Protein AF-0000000078513588 (afdb_homodimer)

Organism: Citrus clementina (NCBI:txid85681)

Secondary structure (DSSP, 8-state):
--EEEE-TT--HHHHHHHHHHHHHHS--GGGSTTSTT--S--HHHHHHHHHHHHHHHTT--GGGG-GGGTEEEESS-TTHHHHHHHH-/--EEEE-TT--HHHHHHHHHHHHHHS--GGGSTTSTT--S--HHHHHHHHHHHHHHHTT--GGGG-GGGTEEEESS-TTHHHHHHHH-

pLDDT: mean 95.06, std 8.1, range [49.72, 98.94]

InterPro domains:
  IPR012946 X8 domain [PF07983] (2-71)
  IPR012946 X8 domain [SM00768] (2-84)
  IPR044788 Carbohydrate-binding X8 domain-containing protein, plant [PTHR31044] (2-80)

Structure (mmCIF, N/CA/C/O backbone):
data_AF-0000000078513588-model_v1
#
loop_
_entity.id
_entity.type
_entity.pdbx_description
1 polymer 'X8 domain-containing protein'
#
loop_
_atom_site.group_PDB
_atom_site.id
_atom_site.type_symbol
_atom_site.label_atom_id
_atom_site.label_alt_id
_atom_site.label_comp_id
_atom_site.label_asym_id
_atom_site.label_entity_id
_atom_site.label_seq_id
_atom_site.pdbx_PDB_ins_code
_atom_site.Cartn_x
_atom_site.Cartn_y
_atom_site.Cartn_z
_atom_site.occupancy
_atom_site.B_iso_or_equiv
_atom_site.auth_seq_id
_atom_site.auth_comp_id
_atom_site.auth_asym_id
_atom_site.auth_atom_id
_atom_site.pdbx_PDB_model_num
ATOM 1 N N . ARG A 1 1 ? -15.133 1.295 8.703 1 92.31 1 ARG A N 1
ATOM 2 C CA . ARG A 1 1 ? -14.258 2.439 8.484 1 92.31 1 ARG A CA 1
ATOM 3 C C . ARG A 1 1 ? -13.305 2.186 7.316 1 92.31 1 ARG A C 1
ATOM 5 O O . ARG A 1 1 ? -12.914 1.044 7.07 1 92.31 1 ARG A O 1
ATOM 12 N N . THR A 1 2 ? -13.062 3.311 6.477 1 98.44 2 THR A N 1
ATOM 13 C CA . THR A 1 2 ? -12.18 3.141 5.328 1 98.44 2 THR A CA 1
ATOM 14 C C . THR A 1 2 ? -10.93 4.004 5.477 1 98.44 2 THR A C 1
ATOM 16 O O . THR A 1 2 ? -10.914 4.957 6.262 1 98.44 2 THR A O 1
ATOM 19 N N . TRP A 1 3 ? -9.898 3.631 4.852 1 98.81 3 TRP A N 1
ATOM 20 C CA . TRP A 1 3 ? -8.586 4.281 4.867 1 98.81 3 TRP A CA 1
ATOM 21 C C . TRP A 1 3 ? -8.094 4.543 3.445 1 98.81 3 TRP A C 1
ATOM 23 O O . TRP A 1 3 ? -8.625 3.984 2.484 1 98.81 3 TRP A O 1
ATOM 33 N N . CYS A 1 4 ? -7.129 5.391 3.359 1 98.94 4 CYS A N 1
ATOM 34 C CA . CYS A 1 4 ? -6.508 5.711 2.078 1 98.94 4 CYS A CA 1
ATOM 35 C C . CYS A 1 4 ? -5.023 5.363 2.086 1 98.94 4 CYS A C 1
ATOM 37 O O . CYS A 1 4 ? -4.258 5.926 2.869 1 98.94 4 CYS A O 1
ATOM 39 N N . ILE A 1 5 ? -4.625 4.422 1.215 1 98.81 5 ILE A N 1
ATOM 40 C CA . ILE A 1 5 ? -3.262 3.902 1.166 1 98.81 5 ILE A CA 1
ATOM 41 C C . ILE A 1 5 ? -2.643 4.203 -0.197 1 98.81 5 ILE A C 1
ATOM 43 O O . ILE A 1 5 ? -3.32 4.125 -1.225 1 98.81 5 ILE A O 1
ATOM 47 N N . ALA A 1 6 ? -1.337 4.508 -0.139 1 98.75 6 ALA A N 1
ATOM 48 C CA . ALA A 1 6 ? -0.65 4.707 -1.413 1 98.75 6 ALA A CA 1
ATOM 49 C C . ALA A 1 6 ? -0.592 3.408 -2.213 1 98.75 6 ALA A C 1
ATOM 51 O O . ALA A 1 6 ? -0.353 2.336 -1.652 1 98.75 6 ALA A O 1
ATOM 52 N N . ASN A 1 7 ? -0.869 3.523 -3.473 1 98.62 7 ASN A N 1
ATOM 53 C CA . ASN A 1 7 ? -0.755 2.408 -4.41 1 98.62 7 ASN A CA 1
ATOM 54 C C . ASN A 1 7 ? 0.693 1.956 -4.566 1 98.62 7 ASN A C 1
ATOM 56 O O . ASN A 1 7 ? 1.575 2.77 -4.848 1 98.62 7 ASN A O 1
ATOM 60 N N . PRO A 1 8 ? 0.99 0.649 -4.434 1 98 8 PRO A N 1
ATOM 61 C CA . PRO A 1 8 ? 2.357 0.144 -4.57 1 98 8 PRO A CA 1
ATOM 62 C C . PRO A 1 8 ? 2.926 0.343 -5.973 1 98 8 PRO A C 1
ATOM 64 O O . PRO A 1 8 ? 4.133 0.204 -6.18 1 98 8 PRO A O 1
ATOM 67 N N . LEU A 1 9 ? 2.068 0.695 -6.898 1 97.06 9 LEU A N 1
ATOM 68 C CA . LEU A 1 9 ? 2.506 0.933 -8.273 1 97.06 9 LEU A CA 1
ATOM 69 C C . LEU A 1 9 ? 2.994 2.367 -8.445 1 97.06 9 LEU A C 1
ATOM 71 O O . LEU A 1 9 ? 3.582 2.707 -9.477 1 97.06 9 LEU A O 1
ATOM 75 N N . THR A 1 10 ? 2.795 3.15 -7.438 1 95.25 10 THR A N 1
ATOM 76 C CA . THR A 1 10 ? 3.121 4.57 -7.539 1 95.25 10 THR A CA 1
ATOM 77 C C . THR A 1 10 ? 4.633 4.781 -7.523 1 95.25 10 THR A C 1
ATOM 79 O O . THR A 1 10 ? 5.336 4.199 -6.695 1 95.25 10 THR A O 1
ATOM 82 N N . ASN A 1 11 ? 5.141 5.594 -8.438 1 93.06 11 ASN A N 1
ATOM 83 C CA . ASN A 1 11 ? 6.574 5.863 -8.453 1 93.06 11 ASN A CA 1
ATOM 84 C C . ASN A 1 11 ? 6.98 6.832 -7.348 1 93.06 11 ASN A C 1
ATOM 86 O O . ASN A 1 11 ? 6.129 7.516 -6.773 1 93.06 11 ASN A O 1
ATOM 90 N N . ILE A 1 12 ? 8.297 6.914 -7.117 1 95.62 12 ILE A N 1
ATOM 91 C CA . ILE A 1 12 ? 8.836 7.648 -5.977 1 95.62 12 ILE A CA 1
ATOM 92 C C . ILE A 1 12 ? 8.484 9.133 -6.109 1 95.62 12 ILE A C 1
ATOM 94 O O . ILE A 1 12 ? 8.125 9.781 -5.125 1 95.62 12 ILE A O 1
ATOM 98 N N . SER A 1 13 ? 8.562 9.672 -7.316 1 96.38 13 SER A N 1
ATOM 99 C CA . SER A 1 13 ? 8.266 11.086 -7.52 1 96.38 13 SER A CA 1
ATOM 100 C C . SER A 1 13 ? 6.824 11.406 -7.152 1 96.38 13 SER A C 1
ATOM 102 O O . SER A 1 13 ? 6.555 12.414 -6.488 1 96.38 13 SER A O 1
ATOM 104 N N . ALA A 1 14 ? 5.945 10.547 -7.574 1 95.94 14 ALA A N 1
ATOM 105 C CA . ALA A 1 14 ? 4.535 10.75 -7.258 1 95.94 14 ALA A CA 1
ATOM 106 C C . ALA A 1 14 ? 4.277 10.586 -5.762 1 95.94 14 ALA A C 1
ATOM 108 O O . ALA A 1 14 ? 3.463 11.312 -5.184 1 95.94 14 ALA A O 1
ATOM 109 N N . LEU A 1 15 ? 4.934 9.641 -5.125 1 97.94 15 LEU A N 1
ATOM 110 C CA . LEU A 1 15 ? 4.797 9.445 -3.686 1 97.94 15 LEU A CA 1
ATOM 111 C C . LEU A 1 15 ? 5.203 10.711 -2.93 1 97.94 15 LEU A C 1
ATOM 113 O O . LEU A 1 15 ? 4.508 11.133 -2.004 1 97.94 15 LEU A O 1
ATOM 117 N N . LEU A 1 16 ? 6.316 11.281 -3.355 1 98.44 16 LEU A N 1
ATOM 118 C CA . LEU A 1 16 ? 6.812 12.484 -2.699 1 98.44 16 LEU A CA 1
ATOM 119 C C . LEU A 1 16 ? 5.867 13.664 -2.938 1 98.44 16 LEU A C 1
ATOM 121 O O . LEU A 1 16 ? 5.648 14.477 -2.039 1 98.44 16 LEU A O 1
ATOM 125 N N . GLY A 1 17 ? 5.297 13.734 -4.117 1 98.62 17 GLY A N 1
ATOM 126 C CA . GLY A 1 17 ? 4.293 14.75 -4.391 1 98.62 17 GLY A CA 1
ATOM 127 C C . GLY A 1 17 ? 3.047 14.602 -3.537 1 98.62 17 GLY A C 1
ATOM 128 O O . GLY A 1 17 ? 2.518 15.594 -3.029 1 98.62 17 GLY A O 1
ATOM 129 N N . ASN A 1 18 ? 2.545 13.414 -3.41 1 98.75 18 ASN A N 1
ATOM 130 C CA . ASN A 1 18 ? 1.398 13.133 -2.553 1 98.75 18 ASN A CA 1
ATOM 131 C C . ASN A 1 18 ? 1.668 13.539 -1.105 1 98.75 18 ASN A C 1
ATOM 133 O O . ASN A 1 18 ? 0.799 14.109 -0.444 1 98.75 18 ASN A O 1
ATOM 137 N N . LEU A 1 19 ? 2.865 13.148 -0.677 1 98.81 19 LEU A N 1
ATOM 138 C CA . LEU A 1 19 ? 3.291 13.477 0.68 1 98.81 19 LEU A CA 1
ATOM 139 C C . LEU A 1 19 ? 3.262 14.977 0.914 1 98.81 19 LEU A C 1
ATOM 141 O O . LEU A 1 19 ? 2.695 15.445 1.903 1 98.81 19 LEU A O 1
ATOM 145 N N . ASP A 1 20 ? 3.834 15.695 0.016 1 98.81 20 ASP A N 1
ATOM 146 C CA . ASP A 1 20 ? 3.879 17.156 0.116 1 98.81 20 ASP A CA 1
ATOM 147 C C . ASP A 1 20 ? 2.471 17.75 0.121 1 98.81 20 ASP A C 1
ATOM 149 O O . ASP A 1 20 ? 2.162 18.609 0.937 1 98.81 20 ASP A O 1
ATOM 153 N N . PHE A 1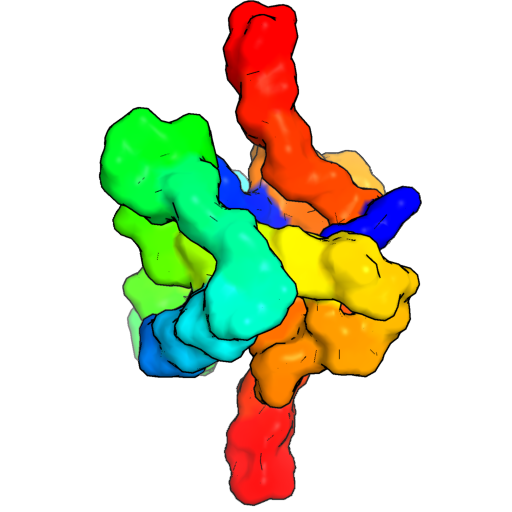 21 ? 1.704 17.312 -0.76 1 98.88 21 PHE A N 1
ATOM 154 C CA . PHE A 1 21 ? 0.34 17.828 -0.862 1 98.88 21 PHE A CA 1
ATOM 155 C C . PHE A 1 21 ? -0.425 17.578 0.434 1 98.88 21 PHE A C 1
ATOM 157 O O . PHE A 1 21 ? -0.991 18.516 1.01 1 98.88 21 PHE A O 1
ATOM 164 N N . ALA A 1 22 ? -0.45 16.344 0.821 1 98.88 22 ALA A N 1
ATOM 165 C CA . ALA A 1 22 ? -1.2 15.984 2.023 1 98.88 22 ALA A CA 1
ATOM 166 C C . ALA A 1 22 ? -0.697 16.766 3.232 1 98.88 22 ALA A C 1
ATOM 168 O O . ALA A 1 22 ? -1.493 17.312 4.008 1 98.88 22 ALA A O 1
ATOM 169 N N . CYS A 1 23 ? 0.574 16.844 3.318 1 98.88 23 CYS A N 1
ATOM 170 C CA . CYS A 1 23 ? 1.158 17.469 4.5 1 98.88 23 CYS A CA 1
ATOM 171 C C . CYS A 1 23 ? 0.99 18.984 4.453 1 98.88 23 CYS A C 1
ATOM 173 O O . CYS A 1 23 ? 1.145 19.656 5.473 1 98.88 23 CYS A O 1
ATOM 175 N N . SER A 1 24 ? 0.647 19.547 3.332 1 98.81 24 SER A N 1
ATOM 176 C CA . SER A 1 24 ? 0.31 20.969 3.258 1 98.81 24 SER A CA 1
ATOM 177 C C . SER A 1 24 ? -1.093 21.234 3.795 1 98.81 24 SER A C 1
ATOM 179 O O . SER A 1 24 ? -1.456 22.375 4.059 1 98.81 24 SER A O 1
ATOM 181 N N . HIS A 1 25 ? -1.86 20.172 4.008 1 98.75 25 HIS A N 1
ATOM 182 C CA . HIS A 1 25 ? -3.244 20.312 4.449 1 98.75 25 HIS A CA 1
ATOM 183 C C . HIS A 1 25 ? -3.43 19.781 5.867 1 98.75 25 HIS A C 1
ATOM 185 O O . HIS A 1 25 ? -4.379 20.156 6.555 1 98.75 25 HIS A O 1
ATOM 191 N N . VAL A 1 26 ? -2.531 18.891 6.242 1 98.75 26 VAL A N 1
ATOM 192 C CA . VAL A 1 26 ? -2.633 18.297 7.57 1 98.75 26 VAL A CA 1
ATOM 193 C C . VAL A 1 26 ? -1.26 18.281 8.242 1 98.75 26 VAL A C 1
ATOM 195 O O . VAL A 1 26 ? -0.237 18.453 7.57 1 98.75 26 VAL A O 1
ATOM 198 N N . ASP A 1 27 ? -1.284 18.094 9.562 1 98.44 27 ASP A N 1
ATOM 199 C CA . ASP A 1 27 ? -0.041 18.047 10.328 1 98.44 27 ASP A CA 1
ATOM 200 C C . ASP A 1 27 ? 0.625 16.688 10.203 1 98.44 27 ASP A C 1
ATOM 202 O O . ASP A 1 27 ? 0.133 15.695 10.75 1 98.44 27 ASP A O 1
ATOM 206 N N . CYS A 1 28 ? 1.817 16.688 9.547 1 98.5 28 CYS A N 1
ATOM 207 C CA . CYS A 1 28 ? 2.51 15.43 9.312 1 98.5 28 CYS A CA 1
ATOM 208 C C . CYS A 1 28 ? 3.703 15.281 10.25 1 98.5 28 CYS A C 1
ATOM 210 O O . CYS A 1 28 ? 4.672 14.594 9.922 1 98.5 28 CYS A O 1
ATOM 212 N N . GLN A 1 29 ? 3.67 15.773 11.406 1 98.06 29 GLN A N 1
ATOM 213 C CA . GLN A 1 29 ? 4.754 15.75 12.383 1 98.06 29 GLN A CA 1
ATOM 214 C C . GLN A 1 29 ? 5.117 14.312 12.766 1 98.06 29 GLN A C 1
ATOM 216 O O . GLN A 1 29 ? 6.289 14.008 12.992 1 98.06 29 GLN A O 1
ATOM 221 N N . LEU A 1 30 ? 4.18 13.383 12.781 1 97.31 30 LEU A N 1
ATOM 222 C CA . LEU A 1 30 ? 4.352 12.031 13.312 1 97.31 30 LEU A CA 1
ATOM 223 C C . LEU A 1 30 ? 5.266 11.211 12.406 1 97.31 30 LEU A C 1
ATOM 225 O O . LEU A 1 30 ? 5.762 10.156 12.82 1 97.31 30 LEU A O 1
ATOM 229 N N . ILE A 1 31 ? 5.5 11.742 11.172 1 97.75 31 ILE A N 1
ATOM 230 C CA . ILE A 1 31 ? 6.371 10.961 10.297 1 97.75 31 ILE A CA 1
ATOM 231 C C . ILE A 1 31 ? 7.734 11.641 10.188 1 97.75 31 ILE A C 1
ATOM 233 O O . ILE A 1 31 ? 8.531 11.305 9.312 1 97.75 31 ILE A O 1
ATOM 237 N N . GLN A 1 32 ? 7.98 12.57 11.016 1 97.25 32 GLN A N 1
ATOM 238 C CA . GLN A 1 32 ? 9.312 13.156 11.102 1 97.25 32 GLN A CA 1
ATOM 239 C C . GLN A 1 32 ? 10.258 12.258 11.891 1 97.25 32 GLN A C 1
ATOM 241 O O . GLN A 1 32 ? 9.812 11.461 12.719 1 97.25 32 GLN A O 1
ATOM 246 N N . GLN A 1 33 ? 11.625 12.336 11.516 1 96.75 33 GLN A N 1
ATOM 247 C CA . GLN A 1 33 ? 12.625 11.539 12.227 1 96.75 33 GLN A CA 1
ATOM 248 C C . GLN A 1 33 ? 12.5 11.734 13.742 1 96.75 33 GLN A C 1
ATOM 250 O O . GLN A 1 33 ? 12.383 12.859 14.219 1 96.75 33 GLN A O 1
ATOM 255 N N . GLY A 1 34 ? 12.4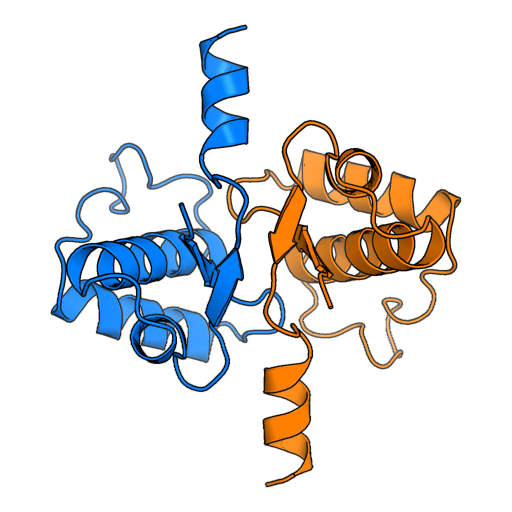61 10.578 14.43 1 96.38 34 GLY A N 1
ATOM 256 C CA . GLY A 1 34 ? 12.359 10.656 15.883 1 96.38 34 GLY A CA 1
ATOM 257 C C . GLY A 1 34 ? 10.938 10.523 16.391 1 96.38 34 GLY A C 1
ATOM 258 O O . GLY A 1 34 ? 10.711 10.367 17.594 1 96.38 34 GLY A O 1
ATOM 259 N N . CYS A 1 35 ? 9.93 10.477 15.539 1 97.06 35 CYS A N 1
ATOM 260 C CA . CYS A 1 35 ? 8.531 10.391 15.938 1 97.06 35 CYS A CA 1
ATOM 261 C C . CYS A 1 35 ? 7.973 9 15.664 1 97.06 35 CYS A C 1
ATOM 263 O O . CYS A 1 35 ? 8.648 8.164 15.055 1 97.06 35 CYS A O 1
ATOM 265 N N . SER A 1 36 ? 6.777 8.664 16.047 1 92.69 36 SER A N 1
ATOM 266 C CA . SER A 1 36 ? 6.246 7.312 16.188 1 92.69 36 SER A CA 1
ATOM 267 C C . SER A 1 36 ? 5.953 6.68 14.836 1 92.69 36 SER A C 1
ATOM 269 O O . SER A 1 36 ? 5.977 5.457 14.703 1 92.69 36 SER A O 1
ATOM 271 N N . CYS A 1 37 ? 5.641 7.512 13.875 1 94.38 37 CYS A N 1
ATOM 272 C CA . CYS A 1 37 ? 5.234 6.938 12.594 1 94.38 37 CYS A CA 1
ATOM 273 C C . CYS A 1 37 ? 6.309 7.145 11.539 1 94.38 37 CYS A C 1
ATOM 275 O O . CYS A 1 37 ? 6.047 7 10.344 1 94.38 37 CYS A O 1
ATOM 277 N N . PHE A 1 38 ? 7.57 7.367 12.055 1 96.25 38 PHE A N 1
ATOM 278 C CA . PHE A 1 38 ? 8.688 7.598 11.141 1 96.25 38 PHE A CA 1
ATOM 279 C C . PHE A 1 38 ? 9.133 6.297 10.484 1 96.25 38 PHE A C 1
ATOM 281 O O . PHE A 1 38 ? 9.531 6.293 9.312 1 96.25 38 PHE A O 1
ATOM 288 N N . TYR A 1 39 ? 8.984 5.199 11.234 1 93.88 39 TYR A N 1
ATOM 289 C CA . TYR A 1 39 ? 9.406 3.914 10.695 1 93.88 39 TYR A CA 1
ATOM 290 C C . TYR A 1 39 ? 8.211 3.113 10.188 1 93.88 39 TYR A C 1
ATOM 292 O O . TYR A 1 39 ? 7.141 3.137 10.797 1 93.88 39 TYR A O 1
ATOM 300 N N . PRO A 1 40 ? 8.352 2.221 9.148 1 95.56 40 PRO A N 1
ATOM 301 C CA . PRO A 1 40 ? 9.547 2.125 8.312 1 95.56 40 PRO A CA 1
ATOM 302 C C . PRO A 1 40 ? 9.852 3.416 7.559 1 95.56 40 PRO A C 1
ATOM 304 O O . PRO A 1 40 ? 8.93 4.137 7.168 1 95.56 40 PRO A O 1
ATOM 307 N N . ASN A 1 41 ? 11.148 3.764 7.371 1 96.19 41 ASN A N 1
ATOM 308 C CA . ASN A 1 41 ? 11.586 4.965 6.664 1 96.19 41 ASN A CA 1
ATOM 309 C C . ASN A 1 41 ? 11.625 4.746 5.156 1 96.19 41 ASN A C 1
ATOM 311 O O . ASN A 1 41 ? 12.695 4.66 4.559 1 96.19 41 ASN A O 1
ATOM 315 N N . THR A 1 42 ? 10.43 4.699 4.586 1 96.75 42 THR A N 1
ATOM 316 C CA . THR A 1 42 ? 10.242 4.535 3.148 1 96.75 42 THR A CA 1
ATOM 317 C C . THR A 1 42 ? 9.25 5.562 2.609 1 96.75 42 THR A C 1
ATOM 319 O O . THR A 1 42 ? 8.336 5.98 3.32 1 96.75 42 THR A O 1
ATOM 322 N N . PRO A 1 43 ? 9.375 5.922 1.315 1 97.56 43 PRO A N 1
ATOM 323 C CA . PRO A 1 43 ? 8.438 6.898 0.75 1 97.56 43 PRO A CA 1
ATOM 324 C C . PRO A 1 43 ? 6.996 6.41 0.763 1 97.56 43 PRO A C 1
ATOM 326 O O . PRO A 1 43 ? 6.078 7.184 1.045 1 97.56 43 PRO A O 1
ATOM 329 N N . ILE A 1 44 ? 6.781 5.109 0.539 1 98.38 44 ILE A N 1
ATOM 330 C CA . ILE A 1 44 ? 5.414 4.617 0.424 1 98.38 44 ILE A CA 1
ATOM 331 C C . ILE A 1 44 ? 4.75 4.605 1.8 1 98.38 44 ILE A C 1
ATOM 333 O O . ILE A 1 44 ? 3.551 4.871 1.921 1 98.38 44 ILE A O 1
ATOM 337 N N . HIS A 1 45 ? 5.422 4.266 2.824 1 98.25 45 HIS A N 1
ATOM 338 C CA . HIS A 1 45 ? 4.859 4.328 4.168 1 98.25 45 HIS A CA 1
ATOM 339 C C . HIS A 1 45 ? 4.492 5.762 4.543 1 98.25 45 HIS A C 1
ATOM 341 O O . HIS A 1 45 ? 3.383 6.02 5.016 1 98.25 45 HIS A O 1
ATOM 347 N N . HIS A 1 46 ? 5.449 6.727 4.324 1 98.69 46 HIS A N 1
ATOM 348 C CA . HIS A 1 46 ? 5.211 8.117 4.695 1 98.69 46 HIS A CA 1
ATOM 349 C C . HIS A 1 46 ? 4.078 8.719 3.869 1 98.69 46 HIS A C 1
ATOM 351 O O . HIS A 1 46 ? 3.234 9.445 4.402 1 98.69 46 HIS A O 1
ATOM 357 N N . ALA A 1 47 ? 4.07 8.391 2.639 1 98.81 47 ALA A N 1
ATOM 358 C CA . ALA A 1 47 ? 2.982 8.859 1.785 1 98.81 47 ALA A CA 1
ATOM 359 C C . ALA A 1 47 ? 1.642 8.289 2.232 1 98.81 47 ALA A C 1
ATOM 361 O O . ALA A 1 47 ? 0.642 9.008 2.303 1 98.81 47 ALA A O 1
ATOM 362 N N . SER A 1 48 ? 1.594 7 2.537 1 98.88 48 SER A N 1
ATOM 363 C CA . SER A 1 48 ? 0.355 6.363 2.969 1 98.88 48 SER A CA 1
ATOM 364 C C . SER A 1 48 ? -0.176 6.996 4.25 1 98.88 48 SER A C 1
ATOM 366 O O . SER A 1 48 ? -1.382 7.207 4.391 1 98.88 48 SER A O 1
ATOM 368 N N . PHE A 1 49 ? 0.748 7.289 5.156 1 98.62 49 PHE A N 1
ATOM 369 C CA . PHE A 1 49 ? 0.347 7.938 6.402 1 98.62 49 PHE A CA 1
ATOM 370 C C . PHE A 1 49 ? -0.308 9.281 6.125 1 98.62 49 PHE A C 1
ATOM 372 O O . PHE A 1 49 ? -1.408 9.555 6.609 1 98.62 49 PHE A O 1
ATOM 379 N N . ALA A 1 50 ? 0.37 10.078 5.383 1 98.88 50 ALA A N 1
ATOM 380 C CA . ALA A 1 50 ? -0.091 11.43 5.098 1 98.88 50 ALA A CA 1
ATOM 381 C C . ALA A 1 50 ? -1.402 11.414 4.316 1 98.88 50 ALA A C 1
ATOM 383 O O . ALA A 1 50 ? -2.328 12.164 4.629 1 98.88 50 ALA A O 1
ATOM 384 N N . MET A 1 51 ? -1.457 10.555 3.334 1 98.88 51 MET A N 1
ATOM 385 C CA . MET A 1 51 ? -2.65 10.43 2.502 1 98.88 51 MET A CA 1
ATOM 386 C C . MET A 1 51 ? -3.85 9.992 3.336 1 98.88 51 MET A C 1
ATOM 388 O O . MET A 1 51 ? -4.957 10.5 3.154 1 98.88 51 MET A O 1
ATOM 392 N N . ASN A 1 52 ? -3.611 9.047 4.199 1 98.88 52 ASN A N 1
ATOM 393 C CA . ASN A 1 52 ? -4.703 8.586 5.055 1 98.88 52 ASN A CA 1
ATOM 394 C C . ASN A 1 52 ? -5.148 9.672 6.027 1 98.88 52 ASN A C 1
ATOM 396 O O . ASN A 1 52 ? -6.34 9.82 6.293 1 98.88 52 ASN A O 1
ATOM 400 N N . LEU A 1 53 ? -4.137 10.383 6.621 1 98.69 53 LEU A N 1
ATOM 401 C CA . LEU A 1 53 ? -4.484 11.484 7.512 1 98.69 53 LEU A CA 1
ATOM 402 C C . LEU A 1 53 ? -5.352 12.516 6.797 1 98.69 53 LEU A C 1
ATOM 404 O O . LEU A 1 53 ? -6.383 12.945 7.324 1 98.69 53 LEU A O 1
ATOM 408 N N . TYR A 1 54 ? -4.98 12.922 5.652 1 98.88 54 TYR A N 1
ATOM 409 C CA . TYR A 1 54 ? -5.75 13.844 4.824 1 98.88 54 TYR A CA 1
ATOM 410 C C . TYR A 1 54 ? -7.152 13.312 4.57 1 98.88 54 TYR A C 1
ATOM 412 O O . TYR A 1 54 ? -8.141 14.023 4.762 1 98.88 54 TYR A O 1
ATOM 420 N N . PHE A 1 55 ? -7.215 12.078 4.129 1 98.94 55 PHE A N 1
ATOM 421 C CA . PHE A 1 55 ? -8.453 11.391 3.805 1 98.94 55 PHE A CA 1
ATOM 422 C C . PHE A 1 55 ? -9.414 11.406 4.992 1 98.94 55 PHE A C 1
ATOM 424 O O . PHE A 1 55 ? -10.602 11.695 4.84 1 98.94 55 PHE A O 1
ATOM 431 N N . GLN A 1 56 ? -8.844 11.086 6.152 1 98.5 56 GLN A N 1
ATOM 432 C CA . GLN A 1 56 ? -9.656 11.062 7.359 1 98.5 56 GLN A CA 1
ATOM 433 C C . GLN A 1 56 ? -10.188 12.461 7.695 1 98.5 56 GLN A C 1
ATOM 435 O O . GLN A 1 56 ? -11.367 12.625 7.996 1 98.5 56 GLN A O 1
ATOM 440 N N . VAL A 1 57 ? -9.289 13.469 7.652 1 98.56 57 VAL A N 1
ATOM 441 C CA . VAL A 1 57 ? -9.609 14.828 8.07 1 98.56 57 VAL A CA 1
ATOM 442 C C . VAL A 1 57 ? -10.625 15.438 7.105 1 98.56 57 VAL A C 1
ATOM 444 O O . VAL A 1 57 ? -11.5 16.203 7.516 1 98.56 57 VAL A O 1
ATOM 447 N N . MET A 1 58 ? -10.648 15.047 5.855 1 98.38 58 MET A N 1
ATOM 448 C CA . MET A 1 58 ? -11.484 15.664 4.828 1 98.38 58 MET A CA 1
ATOM 449 C C . MET A 1 58 ? -12.844 14.977 4.746 1 98.38 58 MET A C 1
ATOM 451 O O . MET A 1 58 ? -13.688 15.359 3.932 1 98.38 58 MET A O 1
ATOM 455 N N . GLY A 1 59 ? -13 13.859 5.461 1 97.69 59 GLY A N 1
ATOM 456 C CA . GLY A 1 59 ? -14.328 13.281 5.574 1 97.69 59 GLY A CA 1
ATOM 457 C C . GLY A 1 59 ? -14.477 11.961 4.84 1 97.69 59 GLY A C 1
ATOM 458 O O . GLY A 1 59 ? -15.594 11.492 4.609 1 97.69 59 GLY A O 1
ATOM 459 N N . ARG A 1 60 ? -13.531 11.414 4.207 1 97.88 60 ARG A N 1
ATOM 460 C CA . ARG A 1 60 ? -13.422 10.055 3.684 1 97.88 60 ARG A CA 1
ATOM 461 C C . ARG A 1 60 ? -14.273 9.883 2.432 1 97.88 60 ARG A C 1
ATOM 463 O O . ARG A 1 60 ? -14.852 8.82 2.213 1 97.88 60 ARG A O 1
ATOM 470 N N . HIS A 1 61 ? -14.445 11 1.702 1 97.5 61 HIS A N 1
ATOM 471 C CA . HIS A 1 61 ? -15.016 10.812 0.372 1 97.5 61 HIS A CA 1
ATOM 472 C C . HIS A 1 61 ? -13.984 10.242 -0.597 1 97.5 61 HIS A C 1
ATOM 474 O O . HIS A 1 61 ? -12.789 10.523 -0.475 1 97.5 61 HIS A O 1
ATOM 480 N N . SER A 1 62 ? -14.523 9.43 -1.563 1 97.25 62 SER A N 1
ATOM 481 C CA . SER A 1 62 ? -13.617 8.758 -2.492 1 97.25 62 SER A CA 1
ATOM 482 C C . SER A 1 62 ? -12.727 9.758 -3.217 1 97.25 62 SER A C 1
ATOM 484 O O . SER A 1 62 ? -11.57 9.461 -3.541 1 97.25 62 SER A O 1
ATOM 486 N N . SER A 1 63 ? -13.266 10.93 -3.42 1 97.5 63 SER A N 1
ATOM 487 C CA . SER A 1 63 ? -12.523 11.961 -4.133 1 97.5 63 SER A CA 1
ATOM 488 C C . SER A 1 63 ? -11.305 12.414 -3.338 1 97.5 63 SER A C 1
ATOM 490 O O . SER A 1 63 ? -10.32 12.891 -3.912 1 97.5 63 SER A O 1
ATOM 492 N N . HIS A 1 64 ? -11.273 12.281 -1.96 1 98.5 64 HIS A N 1
ATOM 493 C CA . HIS A 1 64 ? -10.164 12.703 -1.106 1 98.5 64 HIS A CA 1
ATOM 494 C C . HIS A 1 64 ? -9.07 11.641 -1.068 1 98.5 64 HIS A C 1
ATOM 496 O O . HIS A 1 64 ? -8.008 11.859 -0.473 1 98.5 64 HIS A O 1
ATOM 502 N N . CYS A 1 65 ? -9.281 10.516 -1.78 1 98.75 65 CYS A N 1
ATOM 503 C CA . CYS A 1 65 ? -8.266 9.469 -1.843 1 98.75 65 CYS A CA 1
ATOM 504 C C . CYS A 1 65 ? -7.828 9.219 -3.279 1 98.75 65 CYS A C 1
ATOM 506 O O . CYS A 1 65 ? -7.203 8.195 -3.576 1 98.75 65 CYS A O 1
ATOM 508 N N . ASP A 1 66 ? -8.211 10.102 -4.18 1 96.44 66 ASP A N 1
ATOM 509 C CA . ASP A 1 66 ? -7.863 9.906 -5.586 1 96.44 66 ASP A CA 1
ATOM 510 C C . ASP A 1 66 ? -6.355 10.023 -5.801 1 96.44 66 ASP A C 1
ATOM 512 O O . ASP A 1 66 ? -5.707 9.055 -6.199 1 96.44 66 ASP A O 1
ATOM 516 N N . PHE A 1 67 ? -5.773 11.172 -5.41 1 97.38 67 PHE A N 1
ATOM 517 C CA . PHE A 1 67 ? -4.355 11.461 -5.578 1 97.38 67 PHE A CA 1
ATOM 518 C C . PHE A 1 67 ? -3.889 11.094 -6.98 1 97.38 67 PHE A C 1
ATOM 520 O O . PHE A 1 67 ? -2.893 10.383 -7.141 1 97.38 67 PHE A O 1
ATOM 527 N N . ARG A 1 68 ? -4.645 11.484 -7.93 1 94 68 ARG A N 1
ATOM 528 C CA . ARG A 1 68 ? -4.398 11.273 -9.352 1 94 68 ARG A CA 1
ATOM 529 C C . ARG A 1 68 ? -4.285 9.789 -9.68 1 94 68 ARG A C 1
ATOM 531 O O . ARG A 1 68 ? -3.402 9.383 -10.438 1 94 68 ARG A O 1
ATOM 538 N N . GLY A 1 69 ? -5.039 9.008 -8.93 1 93.94 69 GLY A N 1
ATOM 539 C CA . GLY A 1 69 ? -5.098 7.586 -9.211 1 93.94 69 GLY A CA 1
ATOM 540 C C . GLY A 1 69 ? -4.141 6.77 -8.367 1 93.94 69 GLY A C 1
ATOM 541 O O . GLY A 1 69 ? -4.043 5.551 -8.531 1 93.94 69 GLY A O 1
ATOM 542 N N . SER A 1 70 ? -3.443 7.406 -7.434 1 96.81 70 SER A N 1
ATOM 543 C CA . SER A 1 70 ? -2.406 6.707 -6.684 1 96.81 70 SER A CA 1
ATOM 544 C C . SER A 1 70 ? -2.889 6.348 -5.281 1 96.81 70 SER A C 1
ATOM 546 O O . SER A 1 70 ? -2.105 5.879 -4.453 1 96.81 70 SER A O 1
ATOM 548 N N . GLY A 1 71 ? -4.129 6.629 -5.02 1 98.5 71 GLY A N 1
ATOM 549 C CA . GLY A 1 71 ? -4.723 6.242 -3.748 1 98.5 71 GLY A CA 1
ATOM 550 C C . GLY A 1 71 ? -5.629 5.027 -3.855 1 98.5 71 GLY A C 1
ATOM 551 O O . GLY A 1 71 ? -6.355 4.879 -4.84 1 98.5 71 GLY A O 1
ATOM 552 N N . LEU A 1 72 ? -5.551 4.156 -2.844 1 98.75 72 LEU A N 1
ATOM 553 C CA . LEU A 1 72 ? -6.41 2.98 -2.738 1 98.75 72 LEU A CA 1
ATOM 554 C C . LEU A 1 72 ? -7.258 3.041 -1.472 1 98.75 72 LEU A C 1
ATOM 556 O O . LEU A 1 72 ? -6.73 3.217 -0.372 1 98.75 72 LEU A O 1
ATOM 560 N N . ILE A 1 73 ? -8.539 2.885 -1.587 1 98.81 73 ILE A N 1
ATOM 561 C CA . ILE A 1 73 ? -9.422 2.834 -0.426 1 98.81 73 ILE A CA 1
ATOM 562 C C . ILE A 1 73 ? -9.414 1.427 0.168 1 98.81 73 ILE A C 1
ATOM 564 O O . ILE A 1 73 ? -9.641 0.446 -0.542 1 98.81 73 ILE A O 1
ATOM 568 N N . SER A 1 74 ? -9.078 1.354 1.401 1 98.56 74 SER A N 1
ATOM 569 C CA . SER A 1 74 ? -9 0.083 2.117 1 98.56 74 SER A CA 1
ATOM 570 C C . SER A 1 74 ? -10.094 -0.022 3.174 1 98.56 74 SER A C 1
ATOM 572 O O . SER A 1 74 ? -10.414 0.96 3.85 1 98.56 74 SER A O 1
ATOM 574 N N . SER A 1 75 ? -10.594 -1.19 3.287 1 97.81 75 SER A N 1
ATOM 575 C CA . SER A 1 75 ? -11.562 -1.455 4.344 1 97.81 75 SER A CA 1
ATOM 576 C C . SER A 1 75 ? -10.906 -2.143 5.535 1 97.81 75 SER A C 1
ATOM 578 O O . SER A 1 75 ? -11.594 -2.545 6.48 1 97.81 75 SER A O 1
ATOM 580 N N . THR A 1 76 ? -9.602 -2.33 5.48 1 97.5 76 THR A N 1
ATOM 581 C CA . THR A 1 76 ? -8.828 -2.92 6.566 1 97.5 76 THR A CA 1
ATOM 582 C C . THR A 1 76 ? -7.98 -1.861 7.262 1 97.5 76 THR A C 1
ATOM 584 O O . THR A 1 76 ? -7.297 -1.073 6.605 1 97.5 76 THR A O 1
ATOM 587 N N . ASP A 1 77 ? -7.996 -1.887 8.562 1 96.69 77 ASP A N 1
ATOM 588 C CA . ASP A 1 77 ? -7.195 -0.95 9.352 1 96.69 77 ASP A CA 1
ATOM 589 C C . ASP A 1 77 ? -5.703 -1.193 9.141 1 96.69 77 ASP A C 1
ATOM 591 O O . ASP A 1 77 ? -5.184 -2.248 9.516 1 96.69 77 ASP A O 1
ATOM 595 N N . PRO A 1 78 ? -5.016 -0.199 8.664 1 97.25 78 PRO A N 1
ATOM 596 C CA . PRO A 1 78 ? -3.598 -0.419 8.359 1 97.25 78 PRO A CA 1
ATOM 597 C C . PRO A 1 78 ? -2.727 -0.457 9.609 1 97.25 78 PRO A C 1
ATOM 599 O O . PRO A 1 78 ? -1.552 -0.828 9.539 1 97.25 78 PRO A O 1
ATOM 602 N N . SER A 1 79 ? -3.209 -0.107 10.742 1 93.94 79 SER A N 1
ATOM 603 C CA . SER A 1 79 ? -2.408 -0.087 11.961 1 93.94 79 SER A CA 1
ATOM 604 C C . SER A 1 79 ? -2.361 -1.465 12.617 1 93.94 79 SER A C 1
ATOM 606 O O . SER A 1 79 ? -1.738 -1.639 13.664 1 93.94 79 SER A O 1
ATOM 608 N N . LYS A 1 80 ? -2.965 -2.439 12.008 1 86.06 80 LYS A N 1
ATOM 609 C CA . LYS A 1 80 ? -3.096 -3.771 12.586 1 86.06 80 LYS A CA 1
ATOM 610 C C . LYS A 1 80 ? -1.728 -4.363 12.922 1 86.06 80 LYS A C 1
ATOM 612 O O . LYS A 1 80 ? -1.528 -4.898 14.016 1 86.06 80 LYS A O 1
ATOM 617 N N . PRO A 1 81 ? -0.75 -4.305 11.992 1 83.75 81 PRO A N 1
ATOM 618 C CA . PRO A 1 81 ? 0.551 -4.887 12.328 1 83.75 81 PRO A CA 1
ATOM 619 C C . PRO A 1 81 ? 1.156 -4.293 13.602 1 83.75 81 PRO A C 1
ATOM 621 O O . PRO A 1 81 ? 1.821 -5 14.359 1 83.75 81 PRO A O 1
ATOM 624 N N . LEU A 1 82 ? 0.925 -3.045 13.789 1 81.94 82 LEU A N 1
ATOM 625 C CA . LEU A 1 82 ? 1.438 -2.381 14.977 1 81.94 82 LEU A CA 1
ATOM 626 C C . LEU A 1 82 ? 0.701 -2.859 16.234 1 81.94 82 LEU A C 1
ATOM 628 O O . LEU A 1 82 ? 1.319 -3.092 17.266 1 81.94 82 LEU A O 1
ATOM 632 N N . LYS A 1 83 ? -0.51 -3.109 16.156 1 77.44 83 LYS A N 1
ATOM 633 C CA . LYS A 1 83 ? -1.34 -3.574 17.266 1 77.44 83 LYS A CA 1
ATOM 634 C C . LYS A 1 83 ? -0.998 -5.012 17.641 1 77.44 83 LYS A C 1
ATOM 636 O O . LYS A 1 83 ? -1 -5.367 18.828 1 77.44 83 LYS A O 1
ATOM 641 N N . LEU A 1 84 ? -0.661 -5.73 16.672 1 71.5 84 LEU A N 1
ATOM 642 C CA . LEU A 1 84 ? -0.299 -7.121 16.922 1 71.5 84 LEU A CA 1
ATOM 643 C C . LEU A 1 84 ? 1.039 -7.219 17.641 1 71.5 84 LEU A C 1
ATOM 645 O O . LEU A 1 84 ? 1.242 -8.117 18.469 1 71.5 84 LEU A O 1
ATOM 649 N N . LEU A 1 85 ? 1.864 -6.223 17.359 1 71.31 85 LEU A N 1
ATOM 650 C CA . LEU A 1 85 ? 3.162 -6.184 18.031 1 71.31 85 LEU A CA 1
ATOM 651 C C . LEU A 1 85 ? 3.018 -5.707 19.469 1 71.31 85 LEU A C 1
ATOM 653 O O . LEU A 1 85 ? 3.752 -6.152 20.344 1 71.31 85 LEU A O 1
ATOM 657 N N . LEU A 1 86 ? 2.066 -4.883 19.656 1 71.06 86 LEU A N 1
ATOM 658 C CA . LEU A 1 86 ? 1.896 -4.312 20.984 1 71.06 86 LEU A CA 1
ATOM 659 C C . LEU A 1 86 ? 1.105 -5.258 21.891 1 71.06 86 LEU A C 1
ATOM 661 O O . LEU A 1 86 ? 1.259 -5.23 23.109 1 71.06 86 LEU A O 1
ATOM 665 N N . ASN A 1 87 ? 0.236 -5.949 21.359 1 68.88 87 ASN A N 1
ATOM 666 C CA . ASN A 1 87 ? -0.587 -6.828 22.172 1 68.88 87 ASN A CA 1
ATOM 667 C C . ASN A 1 87 ? 0.093 -8.172 22.422 1 68.88 87 ASN A C 1
ATOM 669 O O . ASN A 1 87 ? -0.365 -8.969 23.234 1 68.88 87 ASN A O 1
ATOM 673 N N . ASN A 1 88 ? 1.077 -8.477 21.641 1 49.72 88 ASN A N 1
ATOM 674 C CA . ASN A 1 88 ? 1.787 -9.695 22 1 49.72 88 ASN A CA 1
ATOM 675 C C . ASN A 1 88 ? 2.895 -9.414 23.016 1 49.72 88 ASN A C 1
ATOM 677 O O . ASN A 1 88 ? 3.637 -8.445 22.875 1 49.72 88 ASN A O 1
ATOM 681 N N . ARG B 1 1 ? -15.547 -5.285 -6.746 1 92.5 1 ARG B N 1
ATOM 682 C CA . ARG B 1 1 ? -14.398 -6.188 -6.688 1 92.5 1 ARG B CA 1
ATOM 683 C C . ARG B 1 1 ? -13.367 -5.703 -5.672 1 92.5 1 ARG B C 1
ATOM 685 O O . ARG B 1 1 ? -13.203 -4.5 -5.473 1 92.5 1 ARG B O 1
ATOM 692 N N . THR B 1 2 ? -12.758 -6.727 -4.891 1 98.44 2 THR B N 1
ATOM 693 C CA . THR B 1 2 ? -11.781 -6.34 -3.883 1 98.44 2 THR B CA 1
ATOM 694 C C . THR B 1 2 ? -10.406 -6.91 -4.219 1 98.44 2 THR B C 1
ATOM 696 O O . THR B 1 2 ? -10.297 -7.844 -5.02 1 98.44 2 THR B O 1
ATOM 699 N N . TRP B 1 3 ? -9.398 -6.305 -3.74 1 98.81 3 TRP B N 1
ATOM 700 C CA . TRP B 1 3 ? -8 -6.652 -3.951 1 98.81 3 TRP B CA 1
ATOM 701 C C . TRP B 1 3 ? -7.266 -6.781 -2.621 1 98.81 3 TRP B C 1
ATOM 703 O O . TRP B 1 3 ? -7.762 -6.332 -1.585 1 98.81 3 TRP B O 1
ATOM 713 N N . CYS B 1 4 ? -6.125 -7.395 -2.682 1 98.94 4 CYS B N 1
ATOM 714 C CA . CYS B 1 4 ? -5.273 -7.551 -1.507 1 98.94 4 CYS B CA 1
ATOM 715 C C . CYS B 1 4 ? -3.92 -6.891 -1.724 1 98.94 4 CYS B C 1
ATOM 717 O O . CYS B 1 4 ? -3.168 -7.281 -2.617 1 98.94 4 CYS B O 1
ATOM 719 N N . ILE B 1 5 ? -3.604 -5.875 -0.899 1 98.81 5 ILE B N 1
ATOM 720 C CA . ILE B 1 5 ? -2.389 -5.082 -1.037 1 98.8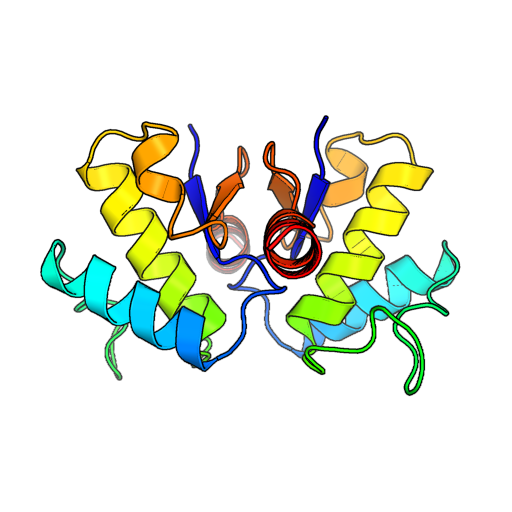1 5 ILE B CA 1
ATOM 721 C C . ILE B 1 5 ? -1.538 -5.215 0.224 1 98.81 5 ILE B C 1
ATOM 723 O O . ILE B 1 5 ? -2.07 -5.285 1.334 1 98.81 5 ILE B O 1
ATOM 727 N N . ALA B 1 6 ? -0.223 -5.195 -0.014 1 98.75 6 ALA B N 1
ATOM 728 C CA . ALA B 1 6 ? 0.658 -5.215 1.151 1 98.75 6 ALA B CA 1
ATOM 729 C C . ALA B 1 6 ? 0.532 -3.924 1.956 1 98.75 6 ALA B C 1
ATOM 731 O O . ALA B 1 6 ? 0.445 -2.834 1.384 1 98.75 6 ALA B O 1
ATOM 732 N N . ASN B 1 7 ? 0.458 -4.078 3.23 1 98.62 7 ASN B N 1
ATOM 733 C CA . ASN B 1 7 ? 0.453 -2.949 4.156 1 98.62 7 ASN B CA 1
ATOM 734 C C . ASN B 1 7 ? 1.772 -2.186 4.117 1 98.62 7 ASN B C 1
ATOM 736 O O . ASN B 1 7 ? 2.844 -2.779 4.262 1 98.62 7 ASN B O 1
ATOM 740 N N . PRO B 1 8 ? 1.752 -0.845 3.967 1 98.06 8 PRO B N 1
ATOM 741 C CA . PRO B 1 8 ? 2.98 -0.049 3.918 1 98.06 8 PRO B CA 1
ATOM 742 C C . PRO B 1 8 ? 3.768 -0.099 5.227 1 98.06 8 PRO B C 1
ATOM 744 O O . PRO B 1 8 ? 4.934 0.307 5.266 1 98.06 8 PRO B O 1
ATOM 747 N N . LEU B 1 9 ? 3.139 -0.614 6.254 1 97.06 9 LEU B N 1
ATOM 748 C CA . LEU B 1 9 ? 3.805 -0.728 7.547 1 97.06 9 LEU B CA 1
ATOM 749 C C . LEU B 1 9 ? 4.613 -2.018 7.633 1 97.06 9 LEU B C 1
ATOM 751 O O . LEU B 1 9 ? 5.402 -2.203 8.562 1 97.06 9 LEU B O 1
ATOM 755 N N . THR B 1 10 ? 4.449 -2.848 6.664 1 95.25 10 THR B N 1
ATOM 756 C CA . THR B 1 10 ? 5.09 -4.16 6.695 1 95.25 10 THR B CA 1
ATOM 757 C C . THR B 1 10 ? 6.594 -4.031 6.469 1 95.25 10 THR B C 1
ATOM 759 O O . THR B 1 10 ? 7.031 -3.33 5.555 1 95.25 10 THR B O 1
ATOM 762 N N . ASN B 1 11 ? 7.398 -4.691 7.285 1 93.06 11 ASN B N 1
ATOM 763 C CA . ASN B 1 11 ? 8.844 -4.641 7.102 1 93.06 11 ASN B CA 1
ATOM 764 C C . ASN B 1 11 ? 9.297 -5.512 5.934 1 93.06 11 ASN B C 1
ATOM 766 O O . ASN B 1 11 ? 8.547 -6.375 5.473 1 93.06 11 ASN B O 1
ATOM 770 N N . ILE B 1 12 ? 10.555 -5.305 5.52 1 95.69 12 ILE B N 1
ATOM 771 C CA . ILE B 1 12 ? 11.07 -5.922 4.309 1 95.69 12 ILE B CA 1
ATOM 772 C C . ILE B 1 12 ? 11.086 -7.441 4.465 1 95.69 12 ILE B C 1
ATOM 774 O O . ILE B 1 12 ? 10.742 -8.172 3.533 1 95.69 12 ILE B O 1
ATOM 778 N N . SER B 1 13 ? 11.438 -7.938 5.645 1 96.44 13 SER B N 1
ATOM 779 C CA . SER B 1 13 ? 11.492 -9.375 5.863 1 96.44 13 SER B CA 1
ATOM 780 C C . SER B 1 13 ? 10.125 -10.016 5.691 1 96.44 13 SER B C 1
ATOM 782 O O . SER B 1 13 ? 10 -11.07 5.059 1 96.44 13 SER B O 1
ATOM 784 N N . ALA B 1 14 ? 9.148 -9.367 6.25 1 96.06 14 ALA B N 1
ATOM 785 C CA . ALA B 1 14 ? 7.793 -9.883 6.129 1 96.06 14 ALA B CA 1
ATOM 786 C C . ALA B 1 14 ? 7.305 -9.805 4.688 1 96.06 14 ALA B C 1
ATOM 788 O O . ALA B 1 14 ? 6.605 -10.703 4.211 1 96.06 14 ALA B O 1
ATOM 789 N N . LEU B 1 15 ? 7.625 -8.734 3.977 1 98 15 LEU B N 1
ATOM 790 C CA . LEU B 1 15 ? 7.258 -8.609 2.57 1 98 15 LEU B CA 1
ATOM 791 C C . LEU B 1 15 ? 7.824 -9.758 1.75 1 98 15 LEU B C 1
ATOM 793 O O . LEU B 1 15 ? 7.121 -10.344 0.921 1 98 15 LEU B O 1
ATOM 797 N N . LEU B 1 16 ? 9.094 -10.062 2.01 1 98.5 16 LEU B N 1
ATOM 798 C CA . LEU B 1 16 ? 9.75 -11.141 1.275 1 98.5 16 LEU B CA 1
ATOM 799 C C . LEU B 1 16 ? 9.133 -12.492 1.624 1 98.5 16 LEU B C 1
ATOM 801 O O . LEU B 1 16 ? 8.977 -13.352 0.754 1 98.5 16 LEU B O 1
ATOM 805 N N . GLY B 1 17 ? 8.75 -12.672 2.873 1 98.62 17 GLY B N 1
ATOM 806 C CA . GLY B 1 17 ? 8.047 -13.875 3.27 1 98.62 17 GLY B CA 1
ATOM 807 C C . GLY B 1 17 ? 6.691 -14.023 2.598 1 98.62 17 GLY B C 1
ATOM 808 O O . GLY B 1 17 ? 6.324 -15.109 2.154 1 98.62 17 GLY B O 1
ATOM 809 N N . ASN B 1 18 ? 5.922 -12.977 2.557 1 98.75 18 ASN B N 1
ATOM 810 C CA . ASN B 1 18 ? 4.633 -12.969 1.871 1 98.75 18 ASN B CA 1
ATOM 811 C C . ASN B 1 18 ? 4.781 -13.328 0.395 1 98.75 18 ASN B C 1
ATOM 813 O O . ASN B 1 18 ? 3.975 -14.086 -0.147 1 98.75 18 ASN B O 1
ATOM 817 N N . LEU B 1 19 ? 5.797 -12.695 -0.203 1 98.81 19 LEU B N 1
ATOM 818 C CA . LEU B 1 19 ? 6.09 -12.945 -1.611 1 98.81 19 LEU B CA 1
ATOM 819 C C . LEU B 1 19 ? 6.363 -14.422 -1.859 1 98.81 19 LEU B C 1
ATOM 821 O O . LEU B 1 19 ? 5.781 -15.023 -2.768 1 98.81 19 LEU B O 1
ATOM 825 N N . ASP B 1 20 ? 7.195 -14.977 -1.057 1 98.81 20 ASP B N 1
ATOM 826 C CA . ASP B 1 20 ? 7.543 -16.391 -1.183 1 98.81 20 ASP B CA 1
ATOM 827 C C . ASP B 1 20 ? 6.316 -17.266 -1 1 98.81 20 ASP B C 1
ATOM 829 O O . ASP B 1 20 ? 6.094 -18.203 -1.78 1 98.81 20 ASP B O 1
ATOM 833 N N . PHE B 1 21 ? 5.594 -17 -0.015 1 98.88 21 PHE B N 1
ATOM 834 C CA . PHE B 1 21 ? 4.398 -17.797 0.269 1 98.88 21 PHE B CA 1
ATOM 835 C C . PHE B 1 21 ? 3.428 -17.75 -0.904 1 98.88 21 PHE B C 1
ATOM 837 O O . PHE B 1 21 ? 3.008 -18.781 -1.411 1 98.88 21 PHE B O 1
ATOM 844 N N . ALA B 1 22 ? 3.08 -16.562 -1.273 1 98.88 22 ALA B N 1
ATOM 845 C CA . ALA B 1 22 ? 2.111 -16.391 -2.355 1 98.88 22 ALA B CA 1
ATOM 846 C C . ALA B 1 22 ? 2.6 -17.078 -3.633 1 98.88 22 ALA B C 1
ATOM 848 O O . ALA B 1 22 ? 1.84 -17.781 -4.301 1 98.88 22 ALA B O 1
ATOM 849 N N . CYS B 1 23 ? 3.838 -16.875 -3.887 1 98.88 23 CYS B N 1
ATOM 850 C CA . CYS B 1 23 ? 4.375 -17.375 -5.148 1 98.88 23 CYS B CA 1
ATOM 851 C C . CYS B 1 23 ? 4.555 -18.891 -5.102 1 98.88 23 CYS B C 1
ATOM 853 O O . CYS B 1 23 ? 4.715 -19.531 -6.141 1 98.88 23 CYS B O 1
ATOM 855 N N . SER B 1 24 ? 4.488 -19.484 -3.957 1 98.81 24 SER B N 1
ATOM 856 C CA . SER B 1 24 ? 4.484 -20.938 -3.859 1 98.81 24 SER B CA 1
ATOM 857 C C . SER B 1 24 ? 3.111 -21.516 -4.199 1 98.81 24 SER B C 1
ATOM 859 O O . SER B 1 24 ? 2.975 -22.719 -4.43 1 98.81 24 SER B O 1
ATOM 861 N N . HIS B 1 25 ? 2.115 -20.656 -4.285 1 98.75 25 HIS B N 1
ATOM 862 C CA . HIS B 1 25 ? 0.75 -21.109 -4.531 1 98.75 25 HIS B CA 1
ATOM 863 C C . HIS B 1 25 ? 0.257 -20.656 -5.902 1 98.75 25 HIS B C 1
ATOM 865 O O . HIS B 1 25 ? -0.685 -21.234 -6.449 1 98.75 25 HIS B O 1
ATOM 871 N N . VAL B 1 26 ? 0.872 -19.594 -6.395 1 98.75 26 VAL B N 1
ATOM 872 C CA . VAL B 1 26 ? 0.46 -19.047 -7.688 1 98.75 26 VAL B CA 1
ATOM 873 C C . VAL B 1 26 ? 1.691 -18.75 -8.539 1 98.75 26 VAL B C 1
ATOM 875 O O . VAL B 1 26 ? 2.811 -18.688 -8.023 1 98.75 26 VAL B O 1
ATOM 878 N N . ASP B 1 27 ? 1.443 -18.594 -9.836 1 98.44 27 ASP B N 1
ATOM 879 C CA . ASP B 1 27 ? 2.525 -18.281 -10.766 1 98.44 27 ASP B CA 1
ATOM 880 C C . ASP B 1 27 ? 2.885 -16.797 -10.719 1 98.44 27 ASP B C 1
ATOM 882 O O . ASP B 1 27 ? 2.115 -15.953 -11.18 1 98.44 27 ASP B O 1
ATOM 886 N N . CYS B 1 28 ? 4.125 -16.547 -10.227 1 98.5 28 CYS B N 1
ATOM 887 C CA . CYS B 1 28 ? 4.547 -15.164 -10.078 1 98.5 28 CYS B CA 1
ATOM 888 C C . CYS B 1 28 ? 5.535 -14.766 -11.164 1 98.5 28 CYS B C 1
ATOM 890 O O . CYS B 1 28 ? 6.367 -13.883 -10.961 1 98.5 28 CYS B O 1
ATOM 892 N N . GLN B 1 29 ? 5.461 -15.273 -12.32 1 98.06 29 GLN B N 1
ATOM 893 C CA . GLN B 1 29 ? 6.367 -15.023 -13.438 1 98.06 29 GLN B CA 1
ATOM 894 C C . GLN B 1 29 ? 6.34 -13.547 -13.844 1 98.06 29 GLN B C 1
ATOM 896 O O . GLN B 1 29 ? 7.371 -12.984 -14.227 1 98.06 29 GLN B O 1
ATOM 901 N N . LEU B 1 30 ? 5.23 -12.844 -13.719 1 97.31 30 LEU B N 1
ATOM 902 C CA . LEU B 1 30 ? 5.023 -11.5 -14.242 1 97.31 30 LEU B CA 1
ATOM 903 C C . LEU B 1 30 ? 5.852 -10.477 -13.469 1 97.31 30 LEU B C 1
ATOM 905 O O . LEU B 1 30 ? 6.043 -9.352 -13.93 1 97.31 30 LEU B O 1
ATOM 909 N N . ILE B 1 31 ? 6.363 -10.922 -12.273 1 97.69 31 ILE B N 1
ATOM 910 C CA . ILE B 1 31 ? 7.152 -9.953 -11.516 1 97.69 31 ILE B CA 1
ATOM 911 C C . ILE B 1 31 ? 8.633 -10.312 -11.609 1 97.69 31 ILE B C 1
ATOM 913 O O . ILE B 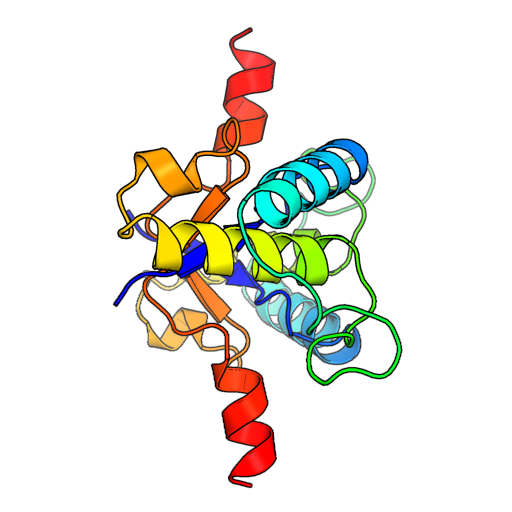1 31 ? 9.453 -9.789 -10.844 1 97.69 31 ILE B O 1
ATOM 917 N N . GLN B 1 32 ? 8.953 -11.188 -12.477 1 97.25 32 GLN B N 1
ATOM 918 C CA . GLN B 1 32 ? 10.359 -11.469 -12.758 1 97.25 32 GLN B CA 1
ATOM 919 C C . GLN B 1 32 ? 10.961 -10.398 -13.664 1 97.25 32 GLN B C 1
ATOM 921 O O . GLN B 1 32 ? 10.242 -9.727 -14.398 1 97.25 32 GLN B O 1
ATOM 926 N N . GLN B 1 33 ? 12.359 -10.18 -13.484 1 96.81 33 GLN B N 1
ATOM 927 C CA . GLN B 1 33 ? 13.047 -9.203 -14.32 1 96.81 33 GLN B CA 1
ATOM 928 C C . GLN B 1 33 ? 12.758 -9.438 -15.797 1 96.81 33 GLN B C 1
ATOM 930 O O . GLN B 1 33 ? 12.82 -10.57 -16.266 1 96.81 33 GLN B O 1
ATOM 935 N N . GLY B 1 34 ? 12.383 -8.336 -16.469 1 96.38 34 GLY B N 1
ATOM 936 C CA . GLY B 1 34 ? 12.094 -8.461 -17.891 1 96.38 34 GLY B CA 1
ATOM 937 C C . GLY B 1 34 ? 10.625 -8.641 -18.188 1 96.38 34 GLY B C 1
ATOM 938 O O . GLY B 1 34 ? 10.203 -8.555 -19.344 1 96.38 34 GLY B O 1
ATOM 939 N N . CYS B 1 35 ? 9.758 -8.805 -17.203 1 97 35 CYS B N 1
ATOM 940 C CA . CYS B 1 35 ? 8.336 -9.031 -17.391 1 97 35 CYS B CA 1
ATOM 941 C C . CYS B 1 35 ? 7.531 -7.789 -17.031 1 97 35 CYS B C 1
ATOM 943 O O . CYS B 1 35 ? 8.086 -6.816 -16.516 1 97 35 CYS B O 1
ATOM 945 N N . SER B 1 36 ? 6.254 -7.727 -17.234 1 92.56 36 SER B N 1
ATOM 946 C CA . SER B 1 36 ? 5.426 -6.523 -17.297 1 92.56 36 SER B CA 1
ATOM 947 C C . SER B 1 36 ? 5.195 -5.945 -15.898 1 92.56 36 SER B C 1
ATOM 949 O O . SER B 1 36 ? 4.973 -4.742 -15.75 1 92.56 36 SER B O 1
ATOM 951 N N . CYS B 1 37 ? 5.211 -6.812 -14.906 1 94.31 37 CYS B N 1
ATOM 952 C CA . CYS B 1 37 ? 4.871 -6.32 -13.578 1 94.31 37 CYS B CA 1
ATOM 953 C C . CYS B 1 37 ? 6.102 -6.273 -12.688 1 94.31 37 CYS B C 1
ATOM 955 O O . CYS B 1 37 ? 5.984 -6.172 -11.461 1 94.31 37 CYS B O 1
ATOM 957 N N . PHE B 1 38 ? 7.285 -6.207 -13.383 1 96.25 38 PHE B N 1
ATOM 958 C CA . PHE B 1 38 ? 8.539 -6.18 -12.641 1 96.25 38 PHE B CA 1
ATOM 959 C C . PHE B 1 38 ? 8.773 -4.805 -12.023 1 96.25 38 PHE B C 1
ATOM 961 O O . PHE B 1 38 ? 9.336 -4.695 -10.93 1 96.25 38 PHE B O 1
ATOM 968 N N . TYR B 1 39 ? 8.281 -3.781 -12.734 1 93.81 39 TYR B N 1
ATOM 969 C CA . TYR B 1 39 ? 8.492 -2.424 -12.242 1 93.81 39 TYR B CA 1
ATOM 970 C C . TYR B 1 39 ? 7.238 -1.893 -11.562 1 93.81 39 TYR B C 1
ATOM 972 O O . TYR B 1 39 ? 6.121 -2.156 -12.016 1 93.81 39 TYR B O 1
ATOM 980 N N . PRO B 1 40 ? 7.316 -0.982 -10.531 1 95.56 40 PRO B N 1
ATOM 981 C CA . PRO B 1 40 ? 8.57 -0.614 -9.867 1 95.56 40 PRO B CA 1
ATOM 982 C C . PRO B 1 40 ? 9.242 -1.8 -9.18 1 95.56 40 PRO B C 1
ATOM 984 O O . PRO B 1 40 ? 8.562 -2.697 -8.68 1 95.56 40 PRO B O 1
ATOM 987 N N . ASN B 1 41 ? 10.609 -1.851 -9.18 1 96.19 41 ASN B N 1
ATOM 988 C CA . ASN B 1 41 ? 11.383 -2.916 -8.555 1 96.19 41 ASN B CA 1
ATOM 989 C C . ASN B 1 41 ? 11.578 -2.672 -7.066 1 96.19 41 ASN B C 1
ATOM 991 O O . ASN B 1 41 ? 12.688 -2.348 -6.625 1 96.19 41 ASN B O 1
ATOM 995 N N . THR B 1 42 ? 10.492 -2.867 -6.34 1 96.75 42 THR B N 1
ATOM 996 C CA . THR B 1 42 ? 10.484 -2.729 -4.887 1 96.75 42 THR B CA 1
ATOM 997 C C . THR B 1 42 ? 9.828 -3.939 -4.23 1 96.75 42 THR B C 1
ATOM 999 O O . THR B 1 42 ? 8.938 -4.559 -4.816 1 96.75 42 THR B O 1
ATOM 1002 N N . PRO B 1 43 ? 10.211 -4.238 -2.977 1 97.56 43 PRO B N 1
ATOM 1003 C CA . PRO B 1 43 ? 9.609 -5.387 -2.303 1 97.56 43 PRO B CA 1
ATOM 1004 C C . P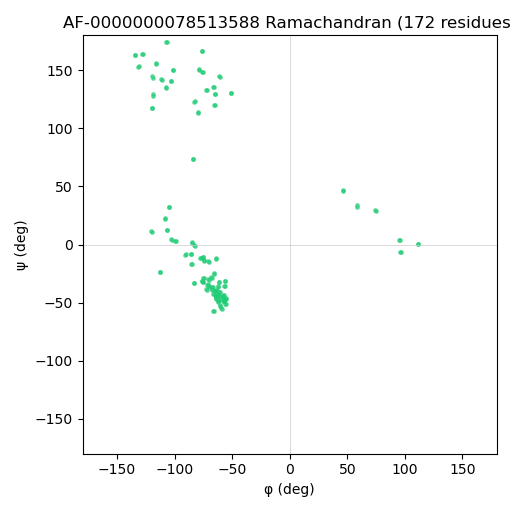RO B 1 43 ? 8.102 -5.23 -2.105 1 97.56 43 PRO B C 1
ATOM 1006 O O . PRO B 1 43 ? 7.348 -6.195 -2.271 1 97.56 43 PRO B O 1
ATOM 1009 N N . ILE B 1 44 ? 7.629 -4.008 -1.823 1 98.44 44 ILE B N 1
ATOM 1010 C CA . ILE B 1 44 ? 6.215 -3.828 -1.511 1 98.44 44 ILE B CA 1
ATOM 1011 C C . ILE B 1 44 ? 5.379 -3.99 -2.779 1 98.44 44 ILE B C 1
ATOM 1013 O O . ILE B 1 44 ? 4.266 -4.516 -2.734 1 98.44 44 ILE B O 1
ATOM 1017 N N . HIS B 1 45 ? 5.805 -3.525 -3.887 1 98.19 45 HIS B N 1
ATOM 1018 C CA . HIS B 1 45 ? 5.086 -3.7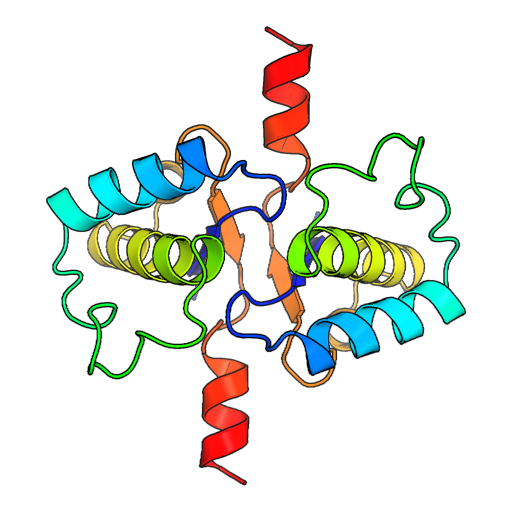36 -5.141 1 98.19 45 HIS B CA 1
ATOM 1019 C C . HIS B 1 45 ? 5 -5.219 -5.48 1 98.19 45 HIS B C 1
ATOM 1021 O O . HIS B 1 45 ? 3.918 -5.727 -5.793 1 98.19 45 HIS B O 1
ATOM 1027 N N . HIS B 1 46 ? 6.168 -5.934 -5.414 1 98.69 46 HIS B N 1
ATOM 1028 C CA . HIS B 1 46 ? 6.188 -7.348 -5.77 1 98.69 46 HIS B CA 1
ATOM 1029 C C . HIS B 1 46 ? 5.348 -8.172 -4.805 1 98.69 46 HIS B C 1
ATOM 1031 O O . HIS B 1 46 ? 4.617 -9.078 -5.223 1 98.69 46 HIS B O 1
ATOM 1037 N N . ALA B 1 47 ? 5.438 -7.844 -3.576 1 98.81 47 ALA B N 1
ATOM 1038 C CA . ALA B 1 47 ? 4.609 -8.531 -2.588 1 98.81 47 ALA B CA 1
ATOM 1039 C C . ALA B 1 47 ? 3.127 -8.273 -2.832 1 98.81 47 ALA B C 1
ATOM 1041 O O . ALA B 1 47 ? 2.311 -9.195 -2.773 1 98.81 47 ALA B O 1
ATOM 1042 N N . SER B 1 48 ? 2.758 -7.027 -3.115 1 98.88 48 SER B N 1
ATOM 1043 C CA . SER B 1 48 ? 1.36 -6.688 -3.361 1 98.88 48 SER B CA 1
ATOM 1044 C C . SER B 1 48 ? 0.81 -7.441 -4.562 1 98.88 48 SER B C 1
ATOM 1046 O O . SER B 1 48 ? -0.327 -7.922 -4.535 1 98.88 48 SER B O 1
ATOM 1048 N N . PHE B 1 49 ? 1.64 -7.543 -5.598 1 98.69 49 PHE B N 1
ATOM 1049 C CA . PHE B 1 49 ? 1.223 -8.281 -6.785 1 98.69 49 PHE B CA 1
ATOM 1050 C C . PHE B 1 49 ? 0.927 -9.734 -6.441 1 98.69 49 PHE B C 1
ATOM 1052 O O . PHE B 1 49 ? -0.141 -10.25 -6.777 1 98.69 49 PHE B O 1
ATOM 1059 N N . ALA B 1 50 ? 1.858 -10.336 -5.812 1 98.88 50 ALA B N 1
ATOM 1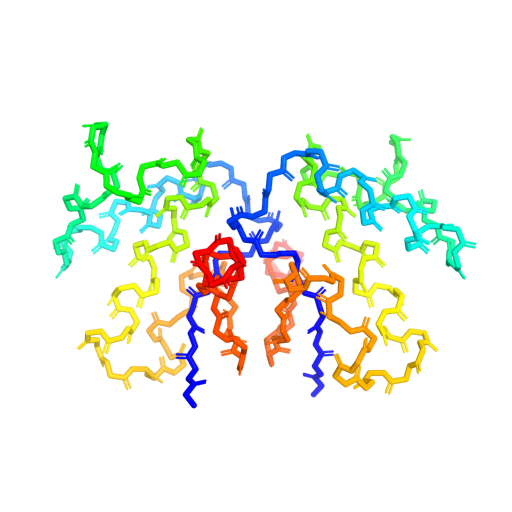060 C CA . ALA B 1 50 ? 1.752 -11.758 -5.488 1 98.88 50 ALA B CA 1
ATOM 1061 C C . ALA B 1 50 ? 0.592 -12.016 -4.531 1 98.88 50 ALA B C 1
ATOM 1063 O O . ALA B 1 50 ? -0.178 -12.961 -4.719 1 98.88 50 ALA B O 1
ATOM 1064 N N . MET B 1 51 ? 0.491 -11.188 -3.533 1 98.94 51 MET B N 1
ATOM 1065 C CA . MET B 1 51 ? -0.573 -11.312 -2.541 1 98.94 51 MET B CA 1
ATOM 1066 C C . MET B 1 51 ? -1.944 -11.164 -3.193 1 98.94 51 MET B C 1
ATOM 1068 O O . MET B 1 51 ? -2.875 -11.906 -2.867 1 98.94 51 MET B O 1
ATOM 1072 N N . ASN B 1 52 ? -2.043 -10.195 -4.066 1 98.88 52 ASN B N 1
ATOM 1073 C CA . ASN B 1 52 ? -3.316 -10 -4.754 1 98.88 52 ASN B CA 1
ATOM 1074 C C . ASN B 1 52 ? -3.643 -11.18 -5.672 1 98.88 52 ASN B C 1
ATOM 1076 O O . ASN B 1 52 ? -4.797 -11.594 -5.77 1 98.88 52 ASN B O 1
ATOM 1080 N N . LEU B 1 53 ? -2.6 -11.656 -6.41 1 98.69 53 LEU B N 1
ATOM 1081 C CA . LEU B 1 53 ? -2.82 -12.82 -7.266 1 98.69 53 LEU B CA 1
ATOM 1082 C C . LEU B 1 53 ? -3.332 -14.008 -6.449 1 98.69 53 LEU B C 1
ATOM 1084 O O . LEU B 1 53 ? -4.305 -14.656 -6.836 1 98.69 53 LEU B O 1
ATOM 1088 N N . TYR B 1 54 ? -2.717 -14.305 -5.379 1 98.88 54 TYR B N 1
ATOM 1089 C CA . TYR B 1 54 ? -3.139 -15.359 -4.465 1 98.88 54 TYR B CA 1
ATOM 1090 C C . TYR B 1 54 ? -4.578 -15.148 -4.008 1 98.88 54 TYR B C 1
ATOM 1092 O O . TYR B 1 54 ? -5.398 -16.062 -4.07 1 98.88 54 TYR B O 1
ATOM 1100 N N . PHE B 1 55 ? -4.848 -13.953 -3.543 1 98.94 55 PHE B N 1
ATOM 1101 C CA . PHE B 1 55 ? -6.152 -13.547 -3.037 1 98.94 55 PHE B CA 1
ATOM 1102 C C . PHE B 1 55 ? -7.238 -13.789 -4.082 1 98.94 55 PHE B C 1
ATOM 1104 O O . PHE B 1 55 ? -8.297 -14.328 -3.766 1 98.94 55 PHE B O 1
ATOM 1111 N N . GLN B 1 56 ? -6.934 -13.367 -5.301 1 98.5 56 GLN B N 1
ATOM 1112 C CA . GLN B 1 56 ? -7.898 -13.539 -6.379 1 98.5 56 GLN B CA 1
ATOM 1113 C C . GLN B 1 56 ? -8.148 -15.016 -6.664 1 98.5 56 GLN B C 1
ATOM 1115 O O . GLN B 1 56 ? -9.297 -15.445 -6.801 1 98.5 56 GLN B O 1
ATOM 1120 N N . VAL B 1 57 ? -7.043 -15.812 -6.754 1 98.56 57 VAL B N 1
ATOM 1121 C CA . VAL B 1 57 ? -7.117 -17.219 -7.148 1 98.56 57 VAL B CA 1
ATOM 1122 C C . VAL B 1 57 ? -7.82 -18.016 -6.059 1 98.56 57 VAL B C 1
ATOM 1124 O O . VAL B 1 57 ? -8.562 -18.969 -6.355 1 98.56 57 VAL B O 1
ATOM 1127 N N . MET B 1 58 ? -7.758 -17.609 -4.812 1 98.38 58 MET B N 1
ATOM 1128 C CA . MET B 1 58 ? -8.281 -18.375 -3.689 1 98.38 58 MET B CA 1
ATOM 1129 C C . MET B 1 58 ? -9.727 -18.016 -3.4 1 98.38 58 MET B C 1
ATOM 1131 O O . MET B 1 58 ? -10.344 -18.547 -2.479 1 98.38 58 MET B O 1
ATOM 1135 N N . GLY B 1 59 ? -10.234 -16.969 -4.062 1 97.56 59 GLY B N 1
ATOM 1136 C CA . GLY B 1 59 ? -11.656 -16.703 -3.973 1 97.56 59 GLY B CA 1
ATOM 1137 C C . GLY B 1 59 ? -11.984 -15.43 -3.207 1 97.56 59 GLY B C 1
ATOM 1138 O O . GLY B 1 59 ? -13.133 -15.211 -2.812 1 97.56 59 GLY B O 1
ATOM 1139 N N . ARG B 1 60 ? -11.109 -14.688 -2.723 1 97.88 60 ARG B N 1
ATOM 1140 C CA . ARG B 1 60 ? -11.227 -13.328 -2.197 1 97.88 60 ARG B CA 1
ATOM 1141 C C . ARG B 1 60 ? -11.906 -13.328 -0.833 1 97.88 60 ARG B C 1
ATOM 1143 O O . ARG B 1 60 ? -12.672 -12.414 -0.516 1 97.88 60 ARG B O 1
ATOM 1150 N N . HIS B 1 61 ? -11.719 -14.43 -0.091 1 97.5 61 HIS B N 1
ATOM 1151 C CA . HIS B 1 61 ? -12.125 -14.359 1.31 1 97.5 61 HIS B CA 1
ATOM 1152 C C . HIS B 1 61 ? -11.117 -13.562 2.131 1 97.5 61 HIS B C 1
ATOM 1154 O O . HIS B 1 61 ? -9.914 -13.578 1.833 1 97.5 61 HIS B O 1
ATOM 1160 N N . SER B 1 62 ? -11.672 -12.883 3.178 1 97.19 62 SER B N 1
ATOM 1161 C CA . SER B 1 62 ? -10.82 -12.016 3.977 1 97.19 62 SER B CA 1
ATOM 1162 C C . SER B 1 62 ? -9.633 -12.781 4.551 1 97.19 62 SER B C 1
ATOM 1164 O O . SER B 1 62 ? -8.547 -12.227 4.715 1 97.19 62 SER B O 1
ATOM 1166 N N . SER B 1 63 ? -9.875 -14.031 4.812 1 97.56 63 SER B N 1
ATOM 1167 C CA . SER B 1 63 ? -8.828 -14.859 5.398 1 97.56 63 SER B CA 1
ATOM 1168 C C . SER B 1 63 ? -7.66 -15.039 4.43 1 97.56 63 SER B C 1
ATOM 1170 O O . SER B 1 63 ? -6.523 -15.266 4.852 1 97.56 63 SER B O 1
ATOM 1172 N N . HIS B 1 64 ? -7.844 -14.93 3.064 1 98.5 64 HIS B N 1
ATOM 1173 C CA . HIS B 1 64 ? -6.805 -15.109 2.057 1 98.5 64 HIS B CA 1
ATOM 1174 C C . HIS B 1 64 ? -5.984 -13.836 1.88 1 98.5 64 HIS B C 1
ATOM 1176 O O . HIS B 1 64 ? -4.996 -13.828 1.143 1 98.5 64 HIS B O 1
ATOM 1182 N N . CYS B 1 65 ? -6.34 -12.781 2.629 1 98.75 65 CYS B N 1
ATOM 1183 C CA . CYS B 1 65 ? -5.59 -11.539 2.561 1 98.75 65 CYS B CA 1
ATOM 1184 C C . CYS B 1 65 ? -5.008 -11.18 3.922 1 98.75 65 CYS B C 1
ATOM 1186 O O . CYS B 1 65 ? -4.562 -10.047 4.133 1 98.75 65 CYS B O 1
ATOM 1188 N N . ASP B 1 66 ? -5.066 -12.086 4.859 1 96.5 66 ASP B N 1
ATOM 1189 C CA . ASP B 1 66 ? -4.578 -11.797 6.207 1 96.5 66 ASP B CA 1
ATOM 1190 C C . ASP B 1 66 ? -3.068 -11.57 6.203 1 96.5 66 ASP B C 1
ATOM 1192 O O . ASP B 1 66 ? -2.596 -10.484 6.531 1 96.5 66 ASP B O 1
ATOM 1196 N N . PHE B 1 67 ? -2.305 -12.578 5.715 1 97.38 67 PHE B N 1
ATOM 1197 C CA . PHE B 1 67 ? -0.847 -12.547 5.676 1 97.38 67 PHE B CA 1
ATOM 1198 C C . PHE B 1 67 ? -0.281 -12.062 7.008 1 97.38 67 PHE B C 1
ATOM 1200 O O . PHE B 1 67 ? 0.546 -11.148 7.039 1 97.38 67 PHE B O 1
ATOM 1207 N N . ARG B 1 68 ? -0.786 -12.602 8.031 1 94.06 68 ARG B N 1
ATOM 1208 C CA . ARG B 1 68 ? -0.394 -12.32 9.414 1 94.06 68 ARG B CA 1
ATOM 1209 C C . ARG B 1 68 ? -0.57 -10.844 9.742 1 94.06 68 ARG B C 1
ATOM 1211 O O . ARG B 1 68 ? 0.299 -10.234 10.367 1 94.06 68 ARG B O 1
ATOM 1218 N N . GLY B 1 69 ? -1.588 -10.273 9.133 1 94.06 69 GLY B N 1
ATOM 1219 C CA . GLY B 1 69 ? -1.922 -8.891 9.445 1 94.06 69 GLY B CA 1
ATOM 1220 C C . GLY B 1 69 ? -1.294 -7.895 8.492 1 94.06 69 GLY B C 1
ATOM 1221 O O . GLY B 1 69 ? -1.454 -6.684 8.656 1 94.06 69 GLY B O 1
ATOM 1222 N N . SER B 1 70 ? -0.598 -8.359 7.469 1 96.94 70 SER B N 1
ATOM 1223 C CA . SER B 1 70 ? 0.143 -7.461 6.594 1 96.94 70 SER B CA 1
ATOM 1224 C C . SER B 1 70 ? -0.597 -7.238 5.277 1 96.94 70 SER B C 1
ATOM 1226 O O . SER B 1 70 ? -0.062 -6.617 4.355 1 96.94 70 SER B O 1
ATOM 1228 N N . GLY B 1 71 ? -1.764 -7.801 5.184 1 98.5 71 GLY B N 1
ATOM 1229 C CA . GLY B 1 71 ? -2.598 -7.578 4.012 1 98.5 71 GLY B CA 1
ATOM 1230 C C . GLY B 1 71 ? -3.729 -6.598 4.266 1 98.5 71 GLY B C 1
ATOM 1231 O O . GLY B 1 71 ? -4.328 -6.598 5.344 1 98.5 71 GLY B O 1
ATOM 1232 N N . LEU B 1 72 ? -4 -5.742 3.266 1 98.75 72 LEU B N 1
ATOM 1233 C CA . LEU B 1 72 ? -5.109 -4.793 3.299 1 98.75 72 LEU B CA 1
ATOM 1234 C C . LEU B 1 72 ? -6.09 -5.062 2.164 1 98.75 72 LEU B C 1
ATOM 1236 O O . LEU B 1 72 ? -5.691 -5.156 1 1 98.75 72 LEU B O 1
ATOM 1240 N N . ILE B 1 73 ? -7.34 -5.168 2.455 1 98.81 73 ILE B N 1
ATOM 1241 C CA . ILE B 1 73 ? -8.367 -5.332 1.43 1 98.81 73 ILE B CA 1
ATOM 1242 C C . ILE B 1 73 ? -8.75 -3.967 0.861 1 98.81 73 ILE B C 1
ATOM 1244 O O . ILE B 1 73 ? -9.094 -3.051 1.61 1 98.81 73 ILE B O 1
ATOM 1248 N N . SER B 1 74 ? -8.609 -3.846 -0.407 1 98.56 74 SER B N 1
ATOM 1249 C CA . SER B 1 74 ? -8.914 -2.604 -1.109 1 98.56 74 SER B CA 1
ATOM 1250 C C . SER B 1 74 ? -10.148 -2.76 -1.992 1 98.56 74 SER B C 1
ATOM 1252 O O . SER B 1 74 ? -10.336 -3.799 -2.627 1 98.56 74 SER B O 1
ATOM 1254 N N . SER B 1 75 ? -10.906 -1.734 -2.004 1 97.88 75 SER B N 1
ATOM 1255 C CA . SER B 1 75 ? -12.055 -1.709 -2.906 1 97.88 75 SER B CA 1
ATOM 1256 C C . SER B 1 75 ? -11.742 -0.915 -4.172 1 97.88 75 SER B C 1
ATOM 1258 O O . SER B 1 75 ? -12.625 -0.687 -5 1 97.88 75 SER B O 1
ATOM 1260 N N . THR B 1 76 ? -10.523 -0.433 -4.309 1 97.5 76 THR B N 1
ATOM 1261 C CA . THR B 1 76 ? -10.062 0.292 -5.488 1 97.5 76 THR B CA 1
ATOM 1262 C C . THR B 1 76 ? -9.102 -0.567 -6.309 1 97.5 76 THR B C 1
ATOM 1264 O O . THR B 1 76 ? -8.18 -1.177 -5.762 1 97.5 76 THR B O 1
ATOM 1267 N N . ASP B 1 77 ? -9.289 -0.575 -7.602 1 96.69 77 ASP B N 1
ATOM 1268 C CA . ASP B 1 77 ? -8.422 -1.327 -8.5 1 96.69 77 ASP B CA 1
ATOM 1269 C C . ASP B 1 77 ? -7.008 -0.759 -8.5 1 96.69 77 ASP B C 1
ATOM 1271 O O . ASP B 1 77 ? -6.789 0.375 -8.93 1 96.69 77 ASP B O 1
ATOM 1275 N N . PRO B 1 78 ? -6.051 -1.568 -8.133 1 97.25 78 PRO B N 1
ATOM 1276 C CA . PRO B 1 78 ? -4.688 -1.039 -8.031 1 97.25 78 PRO B CA 1
ATOM 1277 C C . PRO B 1 78 ? -4.027 -0.832 -9.391 1 97.25 78 PRO B C 1
ATOM 1279 O O . PRO B 1 78 ? -2.967 -0.21 -9.477 1 97.25 78 PRO B O 1
ATOM 1282 N N . SER B 1 79 ? -4.562 -1.294 -10.453 1 93.88 79 SER B N 1
ATOM 1283 C CA . SER B 1 79 ? -3.951 -1.152 -11.766 1 93.88 79 SER B CA 1
ATOM 1284 C C . SER B 1 79 ? -4.301 0.191 -12.398 1 93.88 79 SER B C 1
ATOM 1286 O O . SER B 1 79 ? -3.891 0.481 -13.523 1 93.88 79 SER B O 1
ATOM 1288 N N . LYS B 1 80 ? -5.043 1.015 -11.695 1 85.56 80 LYS B N 1
ATOM 1289 C CA . LYS B 1 80 ? -5.551 2.273 -12.234 1 85.56 80 LYS B CA 1
ATOM 1290 C C . LYS B 1 80 ? -4.41 3.146 -12.758 1 85.56 80 LYS B C 1
ATOM 1292 O O . LYS B 1 80 ? -4.5 3.707 -13.852 1 85.56 80 LYS B O 1
ATOM 1297 N N . PRO B 1 81 ? -3.311 3.305 -11.969 1 84 81 PRO B N 1
ATOM 1298 C CA . PRO B 1 81 ? -2.234 4.156 -12.477 1 84 81 PRO B CA 1
ATOM 1299 C C . PRO B 1 81 ? -1.701 3.691 -13.828 1 84 81 PRO B C 1
ATOM 1301 O O . PRO B 1 81 ? -1.324 4.516 -14.664 1 84 81 PRO B O 1
ATOM 1304 N N . LEU B 1 82 ? -1.667 2.422 -14.016 1 81.69 82 LEU B N 1
ATOM 1305 C CA . LEU B 1 82 ? -1.193 1.866 -15.273 1 81.69 82 LEU B CA 1
ATOM 1306 C C . LEU B 1 82 ? -2.189 2.143 -16.406 1 81.69 82 LEU B C 1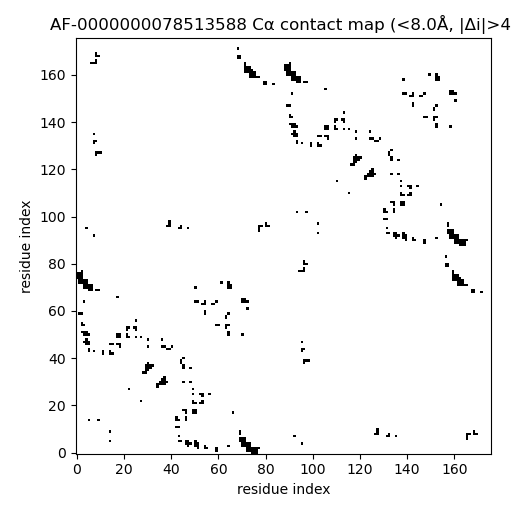
ATOM 1308 O O . LEU B 1 82 ? -1.792 2.48 -17.516 1 81.69 82 LEU B O 1
ATOM 1312 N N . LYS B 1 83 ? -3.406 2.131 -16.125 1 77.81 83 LYS B N 1
ATOM 1313 C CA . LYS B 1 83 ? -4.469 2.381 -17.094 1 77.81 83 LYS B CA 1
ATOM 1314 C C . LYS B 1 83 ? -4.508 3.854 -17.5 1 77.81 83 LYS B C 1
ATOM 1316 O O . LYS B 1 83 ? -4.75 4.18 -18.672 1 77.81 83 LYS B O 1
ATOM 1321 N N . LEU B 1 84 ? -4.219 4.648 -16.594 1 72 84 LEU B N 1
ATOM 1322 C CA . LEU B 1 84 ? -4.215 6.078 -16.859 1 72 84 LEU B CA 1
ATOM 1323 C C . LEU B 1 84 ? -3.049 6.457 -17.766 1 72 84 LEU B C 1
ATOM 1325 O O . LEU B 1 84 ? -3.174 7.355 -18.609 1 72 84 LEU B O 1
ATOM 1329 N N . LEU B 1 85 ? -1.969 5.68 -17.625 1 71.5 85 LEU B N 1
ATOM 1330 C CA . LEU B 1 85 ? -0.803 5.914 -18.469 1 71.5 85 LEU B CA 1
ATOM 1331 C C . LEU B 1 85 ? -1.036 5.383 -19.875 1 71.5 85 LEU B C 1
ATOM 1333 O O . LEU B 1 85 ? -0.549 5.961 -20.844 1 71.5 85 LEU B O 1
ATOM 1337 N N . LEU B 1 86 ? -1.791 4.371 -19.922 1 71.06 86 LEU B N 1
ATOM 1338 C CA . LEU B 1 86 ? -2.014 3.746 -21.219 1 71.06 86 LEU B CA 1
ATOM 1339 C C . LEU B 1 86 ? -3.111 4.473 -21.984 1 71.06 86 LEU B C 1
ATOM 1341 O O . LEU B 1 86 ? -3.129 4.445 -23.219 1 71.06 86 LEU B O 1
ATOM 1345 N N . ASN B 1 87 ? -4.031 4.98 -21.344 1 69.12 87 ASN B N 1
ATOM 1346 C CA . ASN B 1 87 ? -5.137 5.641 -22.031 1 69.12 87 ASN B CA 1
ATOM 1347 C C . ASN B 1 87 ? -4.809 7.098 -22.344 1 69.12 87 ASN B C 1
ATOM 1349 O O . ASN B 1 87 ? -5.543 7.758 -23.078 1 69.12 87 ASN B O 1
ATOM 1353 N N . ASN B 1 88 ? -3.818 7.609 -21.703 1 50.12 88 ASN B N 1
ATOM 1354 C CA . ASN B 1 88 ? -3.443 8.945 -22.156 1 50.12 88 ASN B CA 1
ATOM 1355 C C . ASN B 1 88 ? -2.428 8.891 -23.297 1 50.12 88 ASN B C 1
ATOM 1357 O O . ASN B 1 88 ? -1.489 8.094 -23.25 1 50.12 88 ASN B O 1
#

Sequence (176 aa):
RTWCIANPLTNISALLGNLDFACSHVDCQLIQQGCSCFYPNTPIHHASFAMNLYFQVMGRHSSHCDFRGSGLISSTDPSKPLKLLLNNRTWCIANPLTNISALLGNLDFACSHVDCQLIQQGCSCFYPNTPIHHASFAMNLYFQVMGRHSSHCDFRGSGLISSTDPSKPLKLLLNN

Radius of gyration: 15.28 Å; Cα contacts (8 Å, |Δi|>4): 300; chains: 2; bounding box: 28×42×44 Å

Solvent-accessible surface area (backbone atoms only — not comparable to full-atom values): 9461 Å² total; per-residue (Å²): 119,76,43,26,35,55,36,60,70,52,50,69,69,57,32,53,49,47,27,53,54,25,42,74,76,37,90,56,64,47,50,34,90,93,38,86,53,24,65,57,88,44,63,59,30,47,19,18,50,28,36,23,51,38,16,58,75,71,66,63,46,72,78,59,31,29,73,90,48,33,35,28,44,19,66,40,72,78,61,43,51,59,51,56,58,67,73,96,120,76,42,27,36,54,35,59,72,52,51,71,69,56,33,53,50,48,27,52,55,25,40,73,74,37,90,56,64,48,51,33,90,92,37,86,52,23,66,59,86,43,64,57,30,47,19,18,51,28,37,23,51,36,15,58,74,73,65,63,46,73,77,60,33,31,74,90,48,35,35,25,42,20,66,40,73,77,61,44,51,58,50,55,58,67,74,95

Foldseek 3Di:
DKFKFFAPVDDLVLLVVLLVVLCVVDPLPQCDPPHDQVPPVDSRSSSRVSLRVQCVVVPNDPVSRPSVPGIDMDPDDPCVVVVVVVVD/DKFKFFAPVDDLVLLVVLLVVLCVVDPLPQCDPPHDQVPPVDSRSSSRVSLRVQCVVVPNDPVSRPSVPGIDMGPDDPCVVVVVVVVD

Nearest PDB structures (foldseek):
  8pe2-assembly1_A  TM=8.046E-01  e=4.757E-04  Aspergillus fumigatus
  8pe1-assembly2_A  TM=7.450E-01  e=1.622E-03  Aspergillus fumigatus Af293
  8pe1-assembly1_B  TM=8.581E-01  e=4.560E-03  Aspergillus fumigatus Af293
  7qcf-assembly1_A  TM=3.636E-01  e=8.171E+00  Escherichia coli K-12
  8pe2-assembly1_A  TM=7.802E-01  e=4.856E-04  Aspergillus fumigatus